Protein 2FB6 (pdb70)

InterPro domains:
  IPR027396 DsrEFH-like [G3DSA:3.40.1260.10] (1-114)
  IPR027396 DsrEFH-like [SSF75169] (5-100)

Secondary structure (DSSP, 8-state):
---TTSEEEEEE----HHHHH----HHHHHHHTS-SEEEEEE-SHHHHHHHH-HHHHHHHH--TTS-EEEEEHHHHHHHT-HHHHHHTT-EEE--HHHHHHHHTT-EEEE-

Nearest PDB structures (foldseek):
  2fb6-assembly1_A  TM=1.005E+00  e=4.058E-20  Bacteroides thetaiotaomicron VPI-5482
  2hy5-assembly1_C  TM=7.084E-01  e=9.229E-03  Allochromatium vinosum
  5ume-assembly3_C  TM=3.919E-01  e=1.787E+00  Haemophilus influenzae Rd KW20
  1zp3-assembly2_A  TM=3.614E-01  e=2.504E+00  Escherichia coli
  3fs2-assembly1_A  TM=3.932E-01  e=3.755E+00  Brucella melitensis

CATH classification: 3.40.1260.10

Foldseek 3Di:
DDCVVQEEEEEDADLPVCVVVCVLVVLCCLQVRVHVAYEYEYEHPSVVNCQPPPVSLVSLLNVVSVHAYEYAQVVCVVVVRPVSCVVSVHHYDHPVVVVVCVVVVHHYHYD

Organism: Bacteroides thetaiotaomicron (strain ATCC 29148 / DSM 2079 / JCM 5827 / CCUG 10774 / NCTC 10582 / VPI-5482 / E50) (NCBI:txid226186)

Radius of gyration: 13.47 Å; Cα contacts (8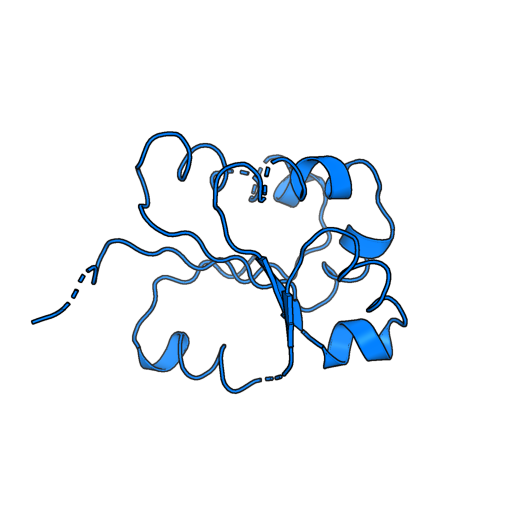 Å, |Δi|>4): 186; chains: 1; bounding box: 25×30×43 Å

Structure (mmCIF, N/CA/C/O backbone):
data_2FB6
#
_entry.id   2FB6
#
_cell.length_a   64.880
_cell.length_b   64.880
_cell.length_c   70.457
_cell.angle_alpha   90.00
_cell.angle_beta   90.00
_cell.angle_gamma   120.00
#
_symmetry.space_group_name_H-M   'H 3'
#
loop_
_entity.id
_entity.type
_entity.pdbx_description
1 polymer 'conserved hypothetical protein'
2 water water
#
loop_
_atom_site.group_PDB
_atom_site.id
_atom_site.type_symbol
_atom_site.label_atom_id
_atom_site.label_alt_id
_atom_site.label_comp_id
_atom_site.label_asym_id
_atom_site.label_entity_id
_atom_site.label_seq_id
_atom_site.pdbx_PDB_ins_code
_atom_site.Cartn_x
_atom_site.Cartn_y
_atom_site.Cartn_z
_atom_site.occupancy
_atom_site.B_iso_or_equiv
_atom_site.auth_seq_id
_atom_site.auth_comp_id
_atom_site.auth_asym_id
_atom_site.auth_atom_id
_atom_site.pdbx_PDB_model_num
ATOM 1 N N A ASN A 1 2 ? 10.775 6.526 29.168 0.50 27.50 -1 ASN A N 1
ATOM 2 N N B ASN A 1 2 ? 10.560 4.752 28.238 0.50 26.17 -1 ASN A N 1
ATOM 3 C CA A ASN A 1 2 ? 11.531 5.630 28.242 0.50 26.98 -1 ASN A CA 1
ATOM 4 C CA B ASN A 1 2 ? 11.270 6.066 28.242 0.50 25.84 -1 ASN A CA 1
ATOM 5 C C A ASN A 1 2 ? 11.961 6.300 26.929 0.50 25.80 -1 ASN A C 1
ATOM 6 C C B ASN A 1 2 ? 11.877 6.452 26.893 0.50 25.14 -1 ASN A C 1
ATOM 7 O O A ASN A 1 2 ? 12.760 7.239 26.943 0.50 25.42 -1 ASN A O 1
ATOM 8 O O B ASN A 1 2 ? 12.754 7.320 26.840 0.50 24.83 -1 ASN A O 1
ATOM 17 N N . ALA A 1 3 ? 11.424 5.818 25.809 1.00 24.30 0 ALA A N 1
ATOM 18 C CA . ALA A 1 3 ? 11.873 6.232 24.470 1.00 21.99 0 ALA A CA 1
ATOM 19 C C . ALA A 1 3 ? 11.676 7.723 24.310 1.00 20.59 0 ALA A C 1
ATOM 20 O O . ALA A 1 3 ? 10.653 8.274 24.717 1.00 20.63 0 ALA A O 1
ATOM 30 N N . SER A 1 5 ? 11.869 9.383 21.309 1.00 18.07 2 SER A N 1
ATOM 31 C CA . SER A 1 5 ? 11.384 9.798 19.994 1.00 19.05 2 SER A CA 1
ATOM 32 C C . SER A 1 5 ? 10.290 8.894 19.453 1.00 19.68 2 SER A C 1
ATOM 33 O O . SER A 1 5 ? 10.147 8.740 18.233 1.00 19.28 2 SER A O 1
ATOM 36 N N A ALA A 1 6 ? 9.521 8.263 20.336 0.50 20.17 3 ALA A N 1
ATOM 37 N N B ALA A 1 6 ? 9.513 8.345 20.382 0.50 20.16 3 ALA A N 1
ATOM 38 C CA A ALA A 1 6 ? 8.640 7.153 19.924 0.50 20.56 3 ALA A CA 1
ATOM 39 C CA B ALA A 1 6 ? 8.268 7.680 20.056 0.50 20.69 3 ALA A CA 1
ATOM 40 C C A ALA A 1 6 ? 7.523 7.517 18.932 0.50 20.41 3 ALA A C 1
ATOM 41 C C B ALA A 1 6 ? 7.363 8.692 19.377 0.50 20.77 3 ALA A C 1
ATOM 42 O O A ALA A 1 6 ? 7.013 6.649 18.213 0.50 20.54 3 ALA A O 1
ATOM 43 O O B ALA A 1 6 ? 7.204 9.823 19.839 0.50 21.02 3 ALA A O 1
ATOM 46 N N A ASN A 1 7 ? 7.146 8.791 18.880 0.50 20.01 4 ASN A N 1
ATOM 47 N N B ASN A 1 7 ? 6.794 8.293 18.254 0.50 20.70 4 ASN A N 1
ATOM 48 C CA A ASN A 1 7 ? 6.101 9.205 17.947 0.50 19.64 4 ASN A CA 1
ATOM 49 C CA B ASN A 1 7 ? 5.864 9.154 17.567 0.50 20.27 4 ASN A CA 1
ATOM 50 C C A ASN A 1 7 ? 6.594 10.223 16.926 0.50 18.58 4 ASN A C 1
ATOM 51 C C B ASN A 1 7 ? 6.565 10.223 16.737 0.50 18.99 4 ASN A C 1
ATOM 52 O O A ASN A 1 7 ? 5.809 10.971 16.358 0.50 18.56 4 ASN A O 1
ATOM 53 O O B ASN A 1 7 ? 5.894 11.058 16.140 0.50 19.09 4 ASN A O 1
ATOM 62 N N . ASP A 1 8 ? 7.903 10.207 16.680 1.00 17.31 5 ASP A N 1
ATOM 63 C CA . ASP A 1 8 ? 8.602 11.199 15.856 1.00 15.91 5 ASP A CA 1
ATOM 64 C C . ASP A 1 8 ? 9.178 10.719 14.522 1.00 14.23 5 ASP A C 1
ATOM 65 O O . ASP A 1 8 ? 9.806 11.501 13.817 1.00 14.07 5 ASP A O 1
ATOM 70 N N . LYS A 1 9 ? 8.970 9.444 14.198 1.00 12.95 6 LYS A N 1
ATOM 71 C CA . LYS A 1 9 ? 9.493 8.856 12.954 1.00 12.07 6 LYS A CA 1
ATOM 72 C C . LYS A 1 9 ? 8.398 8.304 12.066 1.00 11.57 6 LYS A C 1
ATOM 73 O O . LYS A 1 9 ? 7.510 7.569 12.524 1.00 12.47 6 LYS A O 1
ATOM 79 N N . LEU A 1 10 ? 8.495 8.630 10.782 1.00 11.30 7 LEU A N 1
ATOM 80 C CA . LEU A 1 10 ? 7.651 7.987 9.768 1.00 12.24 7 LEU A CA 1
ATOM 81 C C . LEU A 1 10 ? 8.520 7.187 8.815 1.00 11.41 7 LEU A C 1
ATOM 82 O O . LEU A 1 10 ? 9.549 7.675 8.364 1.00 11.19 7 LEU A O 1
ATOM 87 N N . THR A 1 11 ? 8.088 5.970 8.493 1.00 11.58 8 THR A N 1
ATOM 88 C CA . THR A 1 11 ? 8.735 5.153 7.470 1.00 11.59 8 THR A CA 1
ATOM 89 C C . THR A 1 11 ? 7.784 4.984 6.294 1.00 11.23 8 THR A C 1
ATOM 90 O O . THR A 1 11 ? 6.580 4.759 6.470 1.00 12.79 8 THR A O 1
ATOM 94 N N . ILE A 1 12 ? 8.321 5.140 5.087 1.00 11.10 9 ILE A N 1
ATOM 95 C CA . ILE A 1 12 ? 7.533 4.863 3.907 1.00 11.71 9 ILE A CA 1
ATOM 96 C C . ILE A 1 12 ? 8.195 3.705 3.183 1.00 11.25 9 ILE A C 1
ATOM 97 O O . ILE A 1 12 ? 9.368 3.800 2.832 1.00 11.93 9 ILE A O 1
ATOM 102 N N . LEU A 1 13 ? 7.448 2.618 2.982 1.00 10.32 10 LEU A N 1
ATOM 103 C CA . LEU A 1 13 ? 7.904 1.542 2.115 1.00 11.00 10 LEU A CA 1
ATOM 104 C C . LEU A 1 13 ? 7.428 1.870 0.701 1.00 11.19 10 LEU A C 1
ATOM 105 O O . LEU A 1 13 ? 6.237 1.775 0.388 1.00 11.99 10 LEU A O 1
ATOM 110 N N . TRP A 1 14 ? 8.360 2.304 -0.137 1.00 11.34 11 TRP A N 1
ATOM 111 C CA . TRP A 1 14 ? 8.040 2.769 -1.474 1.00 11.54 11 TRP A CA 1
ATOM 112 C C . TRP A 1 14 ? 8.277 1.623 -2.460 1.00 11.64 11 TRP A C 1
ATOM 113 O O . TRP A 1 14 ? 9.420 1.290 -2.783 1.00 11.23 11 TRP A O 1
ATOM 124 N N . THR A 1 15 ? 7.184 1.017 -2.922 1.00 12.44 12 THR A N 1
ATOM 125 C CA . THR A 1 15 ? 7.263 -0.066 -3.910 1.00 12.94 12 THR A CA 1
ATOM 126 C C . THR A 1 15 ? 6.766 0.373 -5.276 1.00 13.00 12 THR A C 1
ATOM 127 O O . THR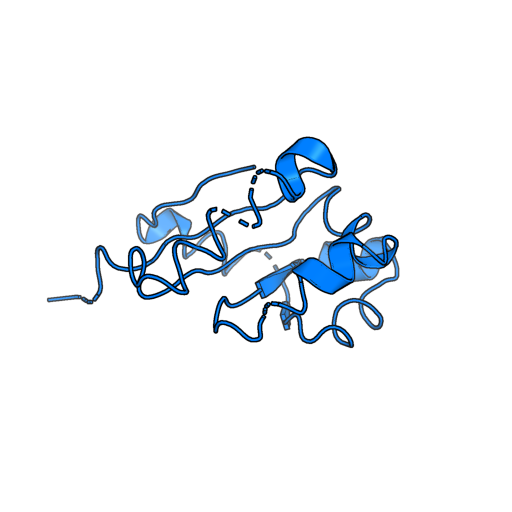 A 1 15 ? 7.154 -0.206 -6.289 1.00 13.51 12 THR A O 1
ATOM 131 N N . THR A 1 16 ? 5.892 1.373 -5.308 1.00 12.80 13 THR A N 1
ATOM 132 C CA . THR A 1 16 ? 5.189 1.709 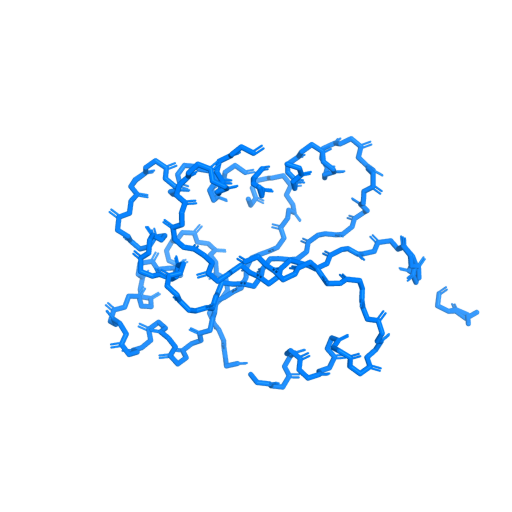-6.556 1.00 14.05 13 THR A CA 1
ATOM 133 C C . THR A 1 16 ? 6.084 2.375 -7.596 1.00 13.46 13 THR A C 1
ATOM 134 O O . THR A 1 16 ? 7.019 3.114 -7.251 1.00 13.14 13 THR A O 1
ATOM 138 N N . ASP A 1 17 ? 5.784 2.123 -8.870 1.00 13.70 14 ASP A N 1
ATOM 139 C CA . ASP A 1 17 ? 6.399 2.903 -9.933 1.00 14.09 14 ASP A CA 1
ATOM 140 C C . ASP A 1 17 ? 5.384 3.817 -10.621 1.00 14.16 14 ASP A C 1
ATOM 141 O O . ASP A 1 17 ? 5.652 4.319 -11.709 1.00 14.55 14 ASP A O 1
ATOM 146 N N . ASN A 1 18 ? 4.253 4.064 -9.956 1.00 14.26 15 ASN A N 1
ATOM 147 C CA . ASN A 1 18 ? 3.268 5.005 -10.479 1.00 15.17 15 ASN A CA 1
ATOM 148 C C . ASN A 1 18 ? 3.770 6.426 -10.258 1.00 15.32 15 ASN A C 1
ATOM 149 O O . ASN A 1 18 ? 3.833 6.897 -9.119 1.00 14.47 15 ASN A O 1
ATOM 154 N N . LYS A 1 19 ? 4.147 7.112 -11.332 1.00 15.83 16 LYS A N 1
ATOM 155 C CA . LYS A 1 19 ? 4.717 8.459 -11.203 1.00 16.54 16 LYS A CA 1
ATOM 156 C C . LYS A 1 19 ? 3.749 9.465 -10.581 1.00 15.57 16 LYS A C 1
ATOM 157 O O . LYS A 1 19 ? 4.165 10.302 -9.786 1.00 15.52 16 LYS A O 1
ATOM 163 N N . ASP A 1 20 ? 2.456 9.370 -10.904 1.00 15.36 17 ASP A N 1
ATOM 164 C CA . ASP A 1 20 ? 1.484 10.301 -10.317 1.00 16.17 17 ASP A CA 1
ATOM 165 C C . ASP A 1 20 ? 1.495 10.201 -8.804 1.00 15.19 17 ASP A C 1
ATOM 166 O O . ASP A 1 20 ? 1.491 11.217 -8.103 1.00 16.24 17 ASP A O 1
ATOM 171 N N . THR A 1 21 ? 1.537 8.974 -8.292 1.00 14.67 18 THR A N 1
ATOM 172 C CA . THR A 1 21 ? 1.572 8.784 -6.846 1.00 13.84 18 THR A CA 1
ATOM 173 C C . THR A 1 21 ? 2.930 9.173 -6.241 1.00 13.41 18 THR A C 1
ATOM 174 O O . THR A 1 21 ? 2.982 9.783 -5.171 1.00 13.65 18 THR A O 1
ATOM 178 N N . VAL A 1 22 ? 4.016 8.852 -6.940 1.00 13.19 19 VAL A N 1
ATOM 179 C CA . 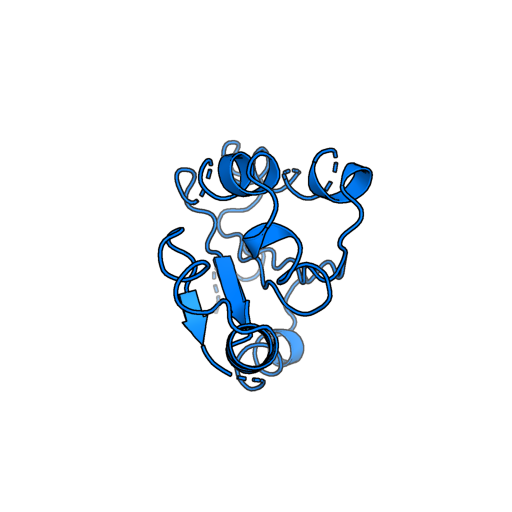VAL A 1 22 ? 5.346 9.237 -6.451 1.00 13.65 19 VAL A CA 1
ATOM 180 C C . VAL A 1 22 ? 5.467 10.742 -6.283 1.00 14.62 19 VAL A C 1
ATOM 181 O O . VAL A 1 22 ? 5.906 11.203 -5.237 1.00 15.55 19 VAL A O 1
ATOM 185 N N . PHE A 1 23 ? 5.085 11.512 -7.296 1.00 15.49 20 PHE A N 1
ATOM 186 C CA . PHE A 1 23 ? 5.322 12.934 -7.222 1.00 16.44 20 PHE A CA 1
ATOM 187 C C . PHE A 1 23 ? 4.301 13.587 -6.293 1.00 17.17 20 PHE A C 1
ATOM 188 O O . PHE A 1 23 ? 4.666 14.342 -5.371 1.00 18.68 20 PHE A O 1
ATOM 196 N N . ASN A 1 24 ? 3.032 13.247 -6.504 1.00 16.99 21 ASN A N 1
ATOM 197 C CA . ASN A 1 24 ? 1.940 14.005 -5.884 1.00 17.45 21 ASN A CA 1
ATOM 198 C C . ASN A 1 24 ? 1.518 13.566 -4.495 1.00 17.26 21 ASN A C 1
ATOM 199 O O . ASN A 1 24 ? 0.802 14.298 -3.795 1.00 17.92 21 ASN A O 1
ATOM 212 N N . LEU A 1 26 ? 3.733 10.779 -2.455 1.00 14.40 23 LEU A N 1
ATOM 213 C CA . LEU A 1 26 ? 4.858 10.332 -1.672 1.00 14.08 23 LEU A CA 1
ATOM 214 C C . LEU A 1 26 ? 5.886 11.443 -1.444 1.00 13.79 23 LEU A C 1
ATOM 215 O O . LEU A 1 26 ? 6.170 11.790 -0.292 1.00 14.13 23 LEU A O 1
ATOM 220 N N . ALA A 1 27 ? 6.429 12.008 -2.523 1.00 13.49 24 ALA A N 1
ATOM 221 C CA . ALA A 1 27 ? 7.480 13.018 -2.381 1.00 13.29 24 ALA A CA 1
ATOM 222 C C . ALA A 1 27 ? 6.950 14.301 -1.757 1.00 13.77 24 ALA A C 1
ATOM 223 O O . ALA A 1 27 ? 7.606 14.902 -0.897 1.00 13.62 24 ALA A O 1
ATOM 238 N N . TYR A 1 29 ? 4.404 14.734 0.344 1.00 12.29 26 TYR A N 1
ATOM 239 C CA . TYR A 1 29 ? 4.156 14.618 1.778 1.00 12.02 26 TYR A CA 1
ATOM 240 C C . TYR A 1 29 ? 5.472 14.477 2.551 1.00 11.65 26 TYR A C 1
ATOM 241 O O . TYR A 1 29 ? 5.643 15.093 3.605 1.00 11.62 26 TYR A O 1
ATOM 250 N N . ALA A 1 30 ? 6.407 13.699 2.020 1.00 12.01 27 ALA A N 1
ATOM 251 C CA . ALA A 1 30 ? 7.656 13.478 2.733 1.00 11.41 27 ALA A CA 1
ATOM 252 C C . ALA A 1 30 ? 8.450 14.786 2.851 1.00 11.61 27 ALA A C 1
ATOM 253 O O . ALA A 1 30 ? 8.932 15.161 3.951 1.00 12.38 27 ALA A O 1
ATOM 255 N N . LEU A 1 31 ? 8.553 15.510 1.738 1.00 11.98 28 LEU A N 1
ATOM 256 C CA . LEU A 1 31 ? 9.320 16.766 1.734 1.00 12.60 28 LEU A CA 1
ATOM 257 C C . LEU A 1 31 ? 8.714 17.809 2.654 1.00 12.41 28 LEU A C 1
ATOM 258 O O . LEU A 1 31 ? 9.424 18.456 3.447 1.00 13.08 28 LEU A O 1
ATOM 263 N N . ASN A 1 32 ? 7.399 17.988 2.556 1.00 12.19 29 ASN A N 1
ATOM 264 C CA . ASN A 1 32 ? 6.742 18.990 3.392 1.00 12.26 29 ASN A CA 1
ATOM 265 C C . ASN A 1 32 ? 6.802 18.601 4.859 1.00 12.74 29 ASN A C 1
ATOM 266 O O . ASN A 1 32 ? 7.044 19.452 5.728 1.00 13.18 29 ASN A O 1
ATOM 271 N N . SER A 1 33 ? 6.593 17.314 5.138 1.00 12.27 30 SER A N 1
ATOM 272 C CA . SER A 1 33 ? 6.684 16.818 6.511 1.00 12.73 30 SER A CA 1
ATOM 273 C C . SER A 1 33 ? 8.036 17.120 7.126 1.00 13.04 30 SER A C 1
ATOM 274 O O . SER A 1 33 ? 8.107 17.553 8.293 1.00 12.87 30 SER A O 1
ATOM 277 N N . LYS A 1 34 ? 9.101 16.844 6.368 1.00 12.82 31 LYS A N 1
ATOM 278 C CA A LYS A 1 34 ? 10.461 17.042 6.870 0.50 13.29 31 LYS A CA 1
ATOM 279 C CA B LYS A 1 34 ? 10.458 17.043 6.876 0.50 13.35 31 LYS A CA 1
ATOM 280 C C . LYS A 1 34 ? 10.761 18.527 7.036 1.00 13.57 31 LYS A C 1
ATOM 281 O O . LYS A 1 34 ? 11.254 18.962 8.079 1.00 13.73 31 LYS A O 1
ATOM 292 N N . ASN A 1 35 ? 10.453 19.304 6.008 1.00 13.79 32 ASN A N 1
ATOM 293 C CA . ASN A 1 35 ? 10.778 20.721 6.044 1.00 14.15 32 ASN A CA 1
ATOM 294 C C . ASN A 1 35 ? 9.993 21.510 7.104 1.00 14.57 32 ASN A C 1
ATOM 295 O O . ASN A 1 35 ? 10.524 22.465 7.677 1.00 15.42 32 ASN A O 1
ATOM 300 N N . ARG A 1 36 ? 8.764 21.083 7.391 1.00 14.18 33 ARG A N 1
ATOM 301 C CA A ARG A 1 36 ? 7.900 21.795 8.337 0.50 14.88 33 ARG A CA 1
ATOM 302 C CA B ARG A 1 36 ? 7.905 21.798 8.339 0.50 14.93 33 ARG A CA 1
ATOM 303 C C . ARG A 1 36 ? 7.941 21.216 9.747 1.00 14.97 33 ARG A C 1
ATOM 304 O O . ARG A 1 36 ? 7.367 21.799 10.678 1.00 15.98 33 ARG A O 1
ATOM 319 N N . GLY A 1 37 ? 8.601 20.075 9.901 1.00 14.40 34 GLY A N 1
ATOM 320 C CA . GLY A 1 37 ? 8.782 19.488 11.224 1.00 13.97 34 GLY A CA 1
ATOM 321 C C . GLY A 1 37 ? 7.593 18.669 11.686 1.00 13.97 34 GLY A C 1
ATOM 322 O O . GLY A 1 37 ? 7.467 18.368 12.875 1.00 15.24 34 GLY A O 1
ATOM 323 N N . TRP A 1 38 ? 6.729 18.276 10.745 1.00 13.68 35 TRP A N 1
ATOM 324 C CA . TRP A 1 38 ? 5.608 17.400 11.088 1.00 12.91 35 TRP A CA 1
ATOM 325 C C . TRP A 1 38 ? 6.097 16.032 11.555 1.00 12.62 35 TRP A C 1
ATOM 326 O O . TRP A 1 38 ? 5.488 15.409 12.430 1.00 13.23 35 TRP A O 1
ATOM 337 N N . TRP A 1 39 ? 7.186 15.575 10.930 1.00 12.39 36 TRP A N 1
ATOM 338 C CA . TRP A 1 39 ? 7.898 14.389 11.364 1.00 12.30 36 TRP A CA 1
ATOM 339 C C . TRP A 1 39 ? 9.352 14.766 11.548 1.00 12.41 36 TRP A C 1
ATOM 340 O O . TRP A 1 39 ? 9.952 15.328 10.632 1.00 13.85 36 TRP A O 1
ATOM 351 N N . LYS A 1 40 ? 9.931 14.466 12.713 1.00 12.44 37 LYS A N 1
ATOM 352 C CA . LYS A 1 40 ? 11.341 14.790 12.930 1.00 12.81 37 LYS A CA 1
ATOM 353 C C . LYS A 1 40 ? 12.255 13.884 12.106 1.00 13.11 37 LYS A C 1
ATOM 354 O O . LYS A 1 40 ? 13.330 14.302 11.679 1.00 13.90 37 LYS A O 1
ATOM 360 N N . HIS A 1 41 ? 11.806 12.652 11.875 1.00 13.24 38 HIS A N 1
ATOM 361 C CA . HIS A 1 41 ? 12.602 11.655 11.138 1.00 12.69 38 HIS A CA 1
ATOM 362 C C . HIS A 1 41 ? 11.724 11.025 10.095 1.00 12.45 38 HIS A C 1
ATOM 363 O O . HIS A 1 41 ? 10.617 10.629 10.410 1.00 12.49 38 HIS A O 1
ATOM 370 N N . ILE A 1 42 ? 12.236 10.923 8.866 1.00 11.33 39 ILE A N 1
ATOM 371 C CA . ILE A 1 42 ? 11.514 10.221 7.806 1.00 12.21 39 ILE A CA 1
ATOM 372 C C . ILE A 1 42 ? 12.503 9.335 7.077 1.00 11.57 39 ILE A C 1
ATOM 373 O O . ILE A 1 42 ? 13.556 9.799 6.618 1.00 12.07 39 ILE A O 1
ATOM 378 N N . ASN A 1 43 ? 12.181 8.049 7.037 1.00 10.91 40 ASN A N 1
ATOM 379 C CA A ASN A 1 43 ? 12.978 7.064 6.322 0.50 11.07 40 ASN A CA 1
ATOM 380 C CA B ASN A 1 43 ? 12.986 7.094 6.290 0.50 10.92 40 ASN A CA 1
ATOM 381 C C . ASN A 1 43 ? 12.164 6.474 5.176 1.00 11.24 40 ASN A C 1
ATOM 382 O O . ASN A 1 43 ? 11.017 6.070 5.382 1.00 11.97 40 ASN A O 1
ATOM 391 N N . ILE A 1 44 ? 12.765 6.408 3.991 1.00 10.78 41 ILE A N 1
ATOM 392 C CA . ILE A 1 44 ? 12.084 5.847 2.829 1.00 11.54 41 ILE A CA 1
ATOM 393 C C . ILE A 1 44 ? 12.845 4.614 2.381 1.00 10.48 41 ILE A C 1
ATOM 394 O O . ILE A 1 44 ? 14.060 4.665 2.231 1.00 10.47 41 ILE A O 1
ATOM 399 N N . ILE A 1 45 ? 12.118 3.515 2.201 1.00 10.20 42 ILE A N 1
ATOM 400 C CA . ILE A 1 45 ? 12.700 2.247 1.752 1.00 10.26 42 ILE A CA 1
ATOM 401 C C . ILE A 1 45 ? 12.291 2.028 0.294 1.00 11.00 42 ILE A C 1
ATOM 402 O O . ILE A 1 45 ? 11.109 1.936 -0.011 1.00 11.61 42 ILE A O 1
ATOM 407 N N . LEU A 1 46 ? 13.282 1.959 -0.587 1.00 10.85 43 LEU A N 1
ATOM 408 C CA A LEU A 1 46 ? 13.049 1.660 -1.998 0.50 11.54 43 LEU A CA 1
ATOM 409 C CA B LEU A 1 46 ? 13.047 1.680 -1.993 0.50 11.91 43 LEU A CA 1
ATOM 410 C C . LEU A 1 46 ? 13.146 0.162 -2.219 1.00 11.54 43 LEU A C 1
ATOM 411 O O . LEU A 1 46 ? 14.215 -0.423 -2.071 1.00 12.00 43 LEU A O 1
ATOM 420 N N . TRP A 1 47 ? 12.036 -0.476 -2.585 1.00 12.21 44 TRP A N 1
ATOM 421 C CA . TRP A 1 47 ? 12.042 -1.931 -2.690 1.00 12.73 44 TRP A CA 1
ATOM 422 C C . TRP A 1 47 ? 10.905 -2.339 -3.606 1.00 13.58 44 TRP A C 1
ATOM 423 O O . TRP A 1 47 ? 9.747 -2.095 -3.284 1.00 14.55 44 TRP A O 1
ATOM 434 N N . GLY A 1 48 ? 11.236 -2.986 -4.725 1.00 13.33 45 GLY A N 1
ATOM 435 C CA . GLY A 1 48 ? 10.218 -3.389 -5.712 1.00 13.92 45 GLY A CA 1
ATOM 436 C C . GLY A 1 48 ? 10.337 -2.601 -6.999 1.00 13.48 45 GLY A C 1
ATOM 437 O O . GLY A 1 48 ? 11.432 -2.198 -7.371 1.00 13.72 45 GLY A O 1
ATOM 438 N N . ALA A 1 49 ? 9.205 -2.372 -7.672 1.00 13.06 46 ALA A N 1
ATOM 439 C CA . ALA A 1 49 ? 9.186 -1.703 -8.985 1.00 12.79 46 ALA A CA 1
ATOM 440 C C . ALA A 1 49 ? 9.828 -0.305 -8.919 1.00 12.40 46 ALA A C 1
ATOM 441 O O . ALA A 1 49 ? 10.464 0.160 -9.868 1.00 13.68 46 ALA A O 1
ATOM 443 N N . SER A 1 50 ? 9.693 0.331 -7.765 1.00 12.59 47 SER A N 1
ATOM 444 C CA . SER A 1 50 ? 10.291 1.642 -7.531 1.00 11.88 47 SER A CA 1
ATOM 445 C C . SER A 1 50 ? 11.798 1.733 -7.764 1.00 12.67 47 SER A C 1
ATOM 446 O O . SER A 1 50 ? 12.302 2.790 -8.142 1.00 12.93 47 SER A O 1
ATOM 449 N N . VAL A 1 51 ? 12.516 0.638 -7.519 1.00 13.07 48 VAL A N 1
ATOM 450 C CA . VAL A 1 51 ? 13.963 0.656 -7.662 1.00 13.21 48 VAL A CA 1
ATOM 451 C C . VAL A 1 51 ? 14.350 0.892 -9.126 1.00 13.87 48 VAL A C 1
ATOM 452 O O . VAL A 1 51 ? 15.243 1.693 -9.419 1.00 14.43 48 VAL A O 1
ATOM 456 N N . LYS A 1 52 ? 13.628 0.234 -10.029 1.00 14.36 49 LYS A N 1
ATOM 457 C CA A LYS A 1 52 ? 13.829 0.431 -11.471 0.60 14.97 49 LYS A CA 1
ATOM 458 C CA B LYS A 1 52 ? 13.827 0.422 -11.466 0.40 15.03 49 LYS A CA 1
ATOM 459 C C . LYS A 1 52 ? 13.449 1.851 -11.874 1.00 14.96 49 LYS A C 1
ATOM 460 O O . LYS A 1 52 ? 14.146 2.479 -12.671 1.00 15.72 49 LYS A O 1
ATOM 471 N N . LEU A 1 53 ? 12.354 2.370 -11.316 1.00 14.31 50 LEU A N 1
ATOM 472 C CA . LEU A 1 53 ? 11.935 3.733 -11.629 1.00 13.78 50 LEU A CA 1
ATOM 473 C C . LEU A 1 53 ? 13.007 4.763 -11.250 1.00 13.68 50 LEU A C 1
ATOM 474 O O . LEU A 1 53 ? 13.367 5.637 -12.041 1.00 13.90 50 LEU A O 1
ATOM 479 N N . VAL A 1 54 ? 13.496 4.682 -10.020 1.00 13.57 51 VAL A N 1
ATOM 480 C CA . VAL A 1 54 ? 14.500 5.632 -9.551 1.00 13.53 51 VAL A CA 1
ATOM 481 C C . VAL A 1 54 ? 15.767 5.532 -10.392 1.00 13.78 51 VAL A C 1
ATOM 482 O O . VAL A 1 54 ? 16.376 6.556 -10.723 1.00 14.95 51 VAL A O 1
ATOM 486 N N . ALA A 1 55 ? 16.159 4.307 -10.755 1.00 13.96 52 ALA A N 1
ATOM 487 C CA . ALA A 1 55 ? 17.393 4.115 -11.505 1.00 14.69 52 ALA A CA 1
ATOM 488 C C . ALA A 1 55 ? 17.338 4.739 -12.886 1.00 15.76 52 ALA A C 1
ATOM 489 O O . ALA A 1 55 ? 18.363 5.164 -13.411 1.00 16.54 52 ALA A O 1
ATOM 491 N N . ASN A 1 56 ? 16.137 4.767 -13.461 1.00 16.17 53 ASN A N 1
ATOM 492 C CA . ASN A 1 56 ? 15.970 5.096 -14.865 1.00 17.97 53 ASN A CA 1
ATOM 493 C C . ASN A 1 56 ? 15.351 6.461 -15.167 1.00 18.22 53 ASN A C 1
ATOM 494 O O . ASN A 1 56 ? 15.460 6.939 -16.297 1.00 20.27 53 ASN A O 1
ATOM 499 N N . ASP A 1 57 ? 14.704 7.083 -14.185 1.00 17.12 54 ASP A N 1
ATOM 500 C CA . ASP A 1 57 ? 13.914 8.280 -14.474 1.00 16.06 54 ASP A CA 1
ATOM 501 C C . ASP A 1 57 ? 14.540 9.519 -13.865 1.00 15.31 54 ASP A C 1
ATOM 502 O O . ASP A 1 57 ? 14.540 9.684 -12.641 1.00 14.69 54 ASP A O 1
ATOM 507 N N . THR A 1 58 ? 15.048 10.401 -14.729 1.00 14.37 55 THR A N 1
ATOM 508 C CA A THR A 1 58 ? 15.766 11.573 -14.243 0.50 14.43 55 THR A CA 1
ATOM 509 C CA B THR A 1 58 ? 15.746 11.615 -14.312 0.50 14.45 55 THR A CA 1
ATOM 510 C C . THR A 1 58 ? 14.886 12.532 -13.448 1.00 13.92 55 THR A C 1
ATOM 511 O O . THR A 1 58 ? 15.376 13.154 -12.509 1.00 13.65 55 THR A O 1
ATOM 518 N N . GLN A 1 59 ? 13.599 12.648 -13.804 1.00 13.26 56 GLN A N 1
ATOM 519 C CA . GLN A 1 59 ? 12.692 13.501 -13.025 1.00 13.63 56 GLN A CA 1
ATOM 520 C C . GLN A 1 59 ? 12.517 12.968 -11.600 1.00 12.96 56 GLN A C 1
ATOM 521 O O . GLN A 1 59 ? 12.510 13.742 -10.642 1.00 13.41 56 GLN A O 1
ATOM 527 N N . VAL A 1 60 ? 12.391 11.645 -11.463 1.00 12.89 57 VAL A N 1
ATOM 528 C CA . VAL A 1 60 ? 12.335 11.034 -10.126 1.00 12.48 57 VAL A CA 1
ATOM 529 C C . VAL A 1 60 ? 13.665 11.265 -9.372 1.00 12.49 57 VAL A C 1
ATOM 530 O O . VAL A 1 60 ?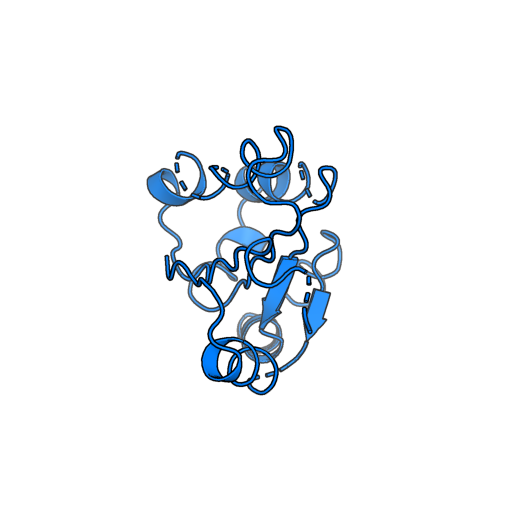 13.668 11.552 -8.178 1.00 12.48 57 VAL A O 1
ATOM 534 N N . GLN A 1 61 ? 14.798 11.143 -10.062 1.00 12.35 58 GLN A N 1
ATOM 535 C CA . GLN A 1 61 ? 16.096 11.406 -9.415 1.00 12.76 58 GLN A CA 1
ATOM 536 C C . GLN A 1 61 ? 16.190 12.813 -8.830 1.00 13.23 58 GLN A C 1
ATOM 537 O O . GLN A 1 61 ? 16.746 12.999 -7.756 1.00 13.27 58 GLN A O 1
ATOM 543 N N . THR A 1 62 ? 15.659 13.804 -9.539 1.00 13.71 59 THR A N 1
ATOM 544 C CA . THR A 1 62 ? 15.632 15.159 -9.003 1.00 14.41 59 THR A CA 1
ATOM 545 C C . THR A 1 62 ? 14.901 15.216 -7.668 1.00 14.49 59 THR A C 1
ATOM 546 O O . THR A 1 62 ? 15.384 15.870 -6.741 1.00 14.11 59 THR A O 1
ATOM 550 N N . GLU A 1 63 ? 13.760 14.528 -7.556 1.00 14.80 60 GLU A N 1
ATOM 551 C CA . GLU A 1 63 ? 13.041 14.469 -6.273 1.00 15.54 60 GLU A CA 1
ATOM 552 C C . GLU A 1 63 ? 13.866 13.776 -5.196 1.00 14.93 60 GLU A C 1
ATOM 553 O O . GLU A 1 63 ? 13.889 14.217 -4.053 1.00 15.67 60 GLU A O 1
ATOM 559 N N . ILE A 1 64 ? 14.533 12.682 -5.562 1.00 14.44 61 ILE A N 1
ATOM 560 C CA . ILE A 1 64 ? 15.384 11.943 -4.623 1.00 13.73 61 ILE A CA 1
ATOM 561 C C . ILE A 1 64 ? 16.424 12.880 -4.016 1.00 13.78 61 ILE A C 1
ATOM 562 O O . ILE A 1 64 ? 16.639 12.882 -2.802 1.00 13.68 61 ILE A O 1
ATOM 567 N N . LEU A 1 65 ? 17.069 13.672 -4.878 1.00 13.78 62 LEU A N 1
ATOM 568 C CA A LEU A 1 65 ? 18.109 14.586 -4.423 0.70 13.84 62 LEU A CA 1
ATOM 569 C CA B LEU A 1 65 ? 18.113 14.588 -4.430 0.30 13.97 62 LEU A CA 1
ATOM 570 C C . LEU A 1 65 ? 17.561 15.654 -3.477 1.00 14.00 62 LEU A C 1
ATOM 571 O O . LEU A 1 65 ? 18.192 15.966 -2.457 1.00 14.22 62 LEU A O 1
ATOM 580 N N . GLU A 1 66 ? 16.380 16.189 -3.789 1.00 13.99 63 GLU A N 1
ATOM 581 C CA A GLU A 1 66 ? 15.757 17.182 -2.909 0.60 14.55 63 GLU A CA 1
ATOM 582 C CA B GLU A 1 66 ? 15.736 17.172 -2.924 0.40 14.22 63 GLU A CA 1
ATOM 583 C C . GLU A 1 66 ? 15.404 16.552 -1.574 1.00 13.96 63 GLU A C 1
ATOM 584 O O . GLU A 1 66 ? 15.600 17.171 -0.520 1.00 13.95 63 GLU A O 1
ATOM 603 N N . LEU A 1 68 ? 16.855 13.954 -0.128 1.00 13.88 65 LEU A N 1
ATOM 604 C CA . LEU A 1 68 ? 18.092 13.742 0.634 1.00 13.91 65 LEU A CA 1
ATOM 605 C C . LEU A 1 68 ? 18.637 15.039 1.226 1.00 14.29 65 LEU A C 1
ATOM 606 O O . LEU A 1 68 ? 19.109 15.042 2.365 1.00 14.45 65 LEU A O 1
ATOM 611 N N . GLN A 1 69 ? 18.541 16.131 0.472 1.00 15.09 66 GLN A N 1
ATOM 612 C CA A GLN A 1 69 ? 19.032 17.435 0.944 0.60 16.64 66 GLN A CA 1
ATOM 613 C CA B GLN A 1 69 ? 19.040 17.425 0.950 0.40 15.74 66 GLN A CA 1
ATOM 614 C C . GLN A 1 69 ? 18.241 17.905 2.160 1.00 15.76 66 GLN A C 1
ATOM 615 O O . GLN A 1 69 ? 18.776 18.601 3.024 1.00 16.01 66 GLN A O 1
ATOM 626 N N . SER A 1 70 ? 16.961 17.536 2.229 1.00 14.92 67 SER A N 1
ATOM 627 C CA . SER A 1 70 ? 16.126 17.964 3.360 1.00 14.33 67 SER A CA 1
ATOM 628 C C . SER A 1 70 ? 16.386 17.146 4.632 1.00 13.79 67 SER A C 1
ATOM 629 O O . SER A 1 70 ? 15.874 17.486 5.691 1.00 14.32 67 SER A O 1
ATOM 632 N N . GLY A 1 71 ? 17.143 16.057 4.523 1.00 13.53 68 GLY A N 1
ATOM 633 C CA . GLY A 1 71 ? 17.424 15.211 5.677 1.00 13.16 68 GLY A CA 1
ATOM 634 C C . GLY A 1 71 ? 16.576 13.963 5.798 1.00 12.71 68 GLY A C 1
ATOM 635 O O . GLY A 1 71 ? 16.697 13.233 6.786 1.00 12.74 68 GLY A O 1
ATOM 636 N N . ILE A 1 72 ? 15.705 13.720 4.815 1.00 12.45 69 ILE A N 1
ATOM 637 C CA . ILE A 1 72 ? 15.027 12.425 4.709 1.00 11.75 69 ILE A CA 1
ATOM 638 C C . ILE A 1 72 ? 16.094 11.376 4.390 1.00 11.63 69 ILE A C 1
ATOM 639 O O . ILE A 1 72 ? 16.977 11.629 3.571 1.00 12.17 69 ILE A O 1
ATOM 644 N N . THR A 1 73 ? 16.049 10.228 5.064 1.00 11.27 70 THR A N 1
ATOM 645 C CA . THR A 1 73 ? 16.989 9.150 4.750 1.00 11.54 70 THR A CA 1
ATOM 646 C C . THR A 1 73 ? 16.328 8.228 3.726 1.00 11.58 70 THR A C 1
ATOM 647 O O . THR A 1 73 ? 15.119 8.023 3.762 1.00 11.01 70 THR A O 1
ATOM 651 N N . ILE A 1 74 ? 17.118 7.678 2.811 1.00 10.99 71 ILE A N 1
ATOM 652 C CA . ILE A 1 74 ? 16.595 6.777 1.773 1.00 10.84 71 ILE A CA 1
ATOM 653 C C . ILE A 1 74 ? 17.534 5.592 1.636 1.00 10.87 71 ILE A C 1
ATOM 654 O O . ILE A 1 74 ? 18.733 5.782 1.508 1.00 11.29 71 ILE A O 1
ATOM 659 N N . GLU A 1 75 ? 16.978 4.382 1.723 1.00 10.23 72 GLU A N 1
ATOM 660 C CA . GLU A 1 75 ? 17.755 3.154 1.611 1.00 10.96 72 GLU A CA 1
ATOM 661 C C . GLU A 1 75 ? 17.058 2.251 0.614 1.00 10.83 72 GLU A C 1
ATOM 662 O O . GLU A 1 75 ? 15.836 2.314 0.475 1.00 12.16 72 GLU A O 1
ATOM 668 N N . ALA A 1 76 ? 17.844 1.477 -0.127 1.00 11.19 73 ALA A N 1
ATOM 669 C CA . ALA A 1 76 ? 17.290 0.625 -1.170 1.00 11.73 73 ALA A CA 1
ATOM 670 C C . ALA A 1 76 ? 17.712 -0.806 -0.937 1.00 11.56 73 ALA A C 1
ATOM 671 O O . ALA A 1 76 ? 18.841 -1.068 -0.503 1.00 11.94 73 ALA A O 1
ATOM 673 N N . CYS A 1 77 ? 16.801 -1.719 -1.256 1.00 12.07 74 CYS A N 1
ATOM 674 C CA . CYS A 1 77 ? 17.046 -3.143 -1.171 1.00 11.06 74 CYS A CA 1
ATOM 675 C C . CYS A 1 77 ? 18.231 -3.528 -2.054 1.00 11.22 74 CYS A C 1
ATOM 676 O O . CYS A 1 77 ? 18.180 -3.356 -3.263 1.00 10.95 74 CYS A O 1
ATOM 679 N N . GLN A 1 78 ? 19.300 -4.041 -1.443 1.00 10.20 75 GLN A N 1
ATOM 680 C CA . GLN A 1 78 ? 20.488 -4.433 -2.192 1.00 10.74 75 GLN A CA 1
ATOM 681 C C . GLN A 1 78 ? 20.220 -5.604 -3.127 1.00 10.56 75 GLN A C 1
ATOM 682 O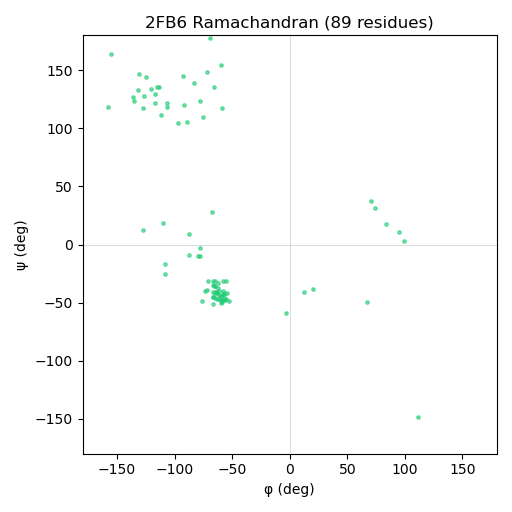 O . GLN A 1 78 ? 20.811 -5.662 -4.218 1.00 11.30 75 GLN A O 1
ATOM 688 N N . ASP A 1 79 ? 19.361 -6.542 -2.719 1.00 11.38 76 ASP A N 1
ATOM 689 C CA . ASP A 1 79 ? 18.984 -7.631 -3.631 1.00 12.18 76 ASP A CA 1
ATOM 690 C C . ASP A 1 79 ? 18.325 -7.066 -4.890 1.00 12.76 76 ASP A C 1
ATOM 691 O O . ASP A 1 79 ? 18.681 -7.454 -6.009 1.00 13.27 76 ASP A O 1
ATOM 696 N N . CYS A 1 80 ? 17.368 -6.151 -4.718 1.00 14.15 77 CYS A N 1
ATOM 697 C CA . CYS A 1 80 ? 16.754 -5.505 -5.888 1.00 14.81 77 CYS A CA 1
ATOM 698 C C . CYS A 1 80 ? 17.755 -4.777 -6.755 1.00 14.64 77 CYS A C 1
ATOM 699 O O . CYS A 1 80 ? 17.736 -4.916 -7.982 1.00 15.26 77 CYS A O 1
ATOM 702 N N . CYS A 1 81 ? 18.612 -3.966 -6.131 1.00 13.85 78 CYS A N 1
ATOM 703 C CA . CYS A 1 81 ? 19.628 -3.234 -6.880 1.00 14.17 78 CYS A CA 1
ATOM 704 C C . CYS A 1 81 ? 20.521 -4.177 -7.671 1.00 14.60 78 CYS A C 1
ATOM 705 O O . CYS A 1 81 ? 20.853 -3.905 -8.841 1.00 15.90 78 CYS A O 1
ATOM 708 N N . GLU A 1 82 ? 20.895 -5.294 -7.050 1.00 13.58 79 GLU A N 1
ATOM 709 C CA . GLU A 1 82 ? 21.771 -6.249 -7.732 1.00 13.46 79 GLU A CA 1
ATOM 710 C C . GLU A 1 82 ? 21.014 -7.010 -8.810 1.00 13.89 79 GLU A C 1
ATOM 711 O O . GLU A 1 82 ? 21.549 -7.238 -9.897 1.00 14.09 79 GLU A O 1
ATOM 717 N N . ASN A 1 83 ? 19.770 -7.391 -8.532 1.00 14.15 80 ASN A N 1
ATOM 718 C CA . ASN A 1 83 ? 18.984 -8.112 -9.539 1.00 14.91 80 ASN A CA 1
ATOM 719 C C . ASN A 1 83 ? 18.626 -7.283 -10.765 1.00 16.00 80 ASN A C 1
ATOM 720 O O . ASN A 1 83 ? 18.571 -7.800 -11.894 1.00 16.72 80 ASN A O 1
ATOM 725 N N . PHE A 1 84 ? 18.386 -5.997 -10.535 1.00 16.39 81 PHE A N 1
ATOM 726 C CA . PHE A 1 84 ? 18.076 -5.070 -11.618 1.00 16.42 81 PHE A CA 1
ATOM 727 C C . PHE A 1 84 ? 19.341 -4.463 -12.243 1.00 15.75 81 PHE A C 1
ATOM 728 O O . PHE A 1 84 ? 19.248 -3.752 -13.254 1.00 16.74 81 PHE A O 1
ATOM 736 N N . GLY A 1 85 ? 20.503 -4.691 -11.631 1.00 15.85 82 GLY A N 1
ATOM 737 C CA . GLY A 1 85 ? 21.790 -4.192 -12.140 1.00 15.45 82 GLY A CA 1
ATOM 738 C C . GLY A 1 85 ? 22.004 -2.681 -12.022 1.00 15.54 82 GLY A C 1
ATOM 739 O O . GLY A 1 85 ? 22.618 -2.045 -12.903 1.00 15.91 82 GLY A O 1
ATOM 740 N N . VAL A 1 86 ? 21.517 -2.103 -10.921 1.00 14.70 83 VAL A N 1
ATOM 741 C CA . VAL A 1 86 ? 21.533 -0.650 -10.751 1.00 15.09 83 VAL A CA 1
ATOM 742 C C . VAL A 1 86 ? 22.162 -0.161 -9.445 1.00 15.01 83 VAL A C 1
ATOM 743 O O . VAL A 1 86 ? 22.018 1.008 -9.080 1.00 14.81 83 VAL A O 1
ATOM 747 N N . ALA A 1 87 ? 22.852 -1.043 -8.723 1.00 15.58 84 ALA A N 1
ATOM 748 C CA . ALA A 1 87 ? 23.430 -0.620 -7.443 1.00 16.08 84 ALA A CA 1
ATOM 749 C C . ALA A 1 87 ? 24.326 0.617 -7.555 1.00 16.73 84 ALA A C 1
ATOM 750 O O . ALA A 1 87 ? 24.265 1.494 -6.700 1.00 17.32 84 ALA A O 1
ATOM 752 N N . SER A 1 88 ? 25.152 0.695 -8.600 1.00 16.96 85 SER A N 1
ATOM 753 C CA A SER A 1 88 ? 26.046 1.838 -8.777 0.60 17.57 85 SER A CA 1
ATOM 754 C CA B SER A 1 88 ? 26.042 1.842 -8.771 0.40 17.31 85 SER A CA 1
ATOM 755 C C . SER A 1 88 ? 25.246 3.129 -8.969 1.00 17.11 85 SER A C 1
ATOM 756 O O . SER A 1 88 ? 25.567 4.151 -8.371 1.00 18.02 85 SER A O 1
ATOM 761 N N . ILE A 1 89 ? 24.196 3.063 -9.789 1.00 16.84 86 ILE A N 1
ATOM 762 C CA . ILE A 1 89 ? 23.345 4.227 -10.058 1.00 16.44 86 ILE A CA 1
ATOM 763 C C . ILE A 1 89 ? 22.694 4.705 -8.753 1.00 15.29 86 ILE A C 1
ATOM 764 O O . ILE A 1 89 ? 22.708 5.894 -8.430 1.00 15.47 86 ILE A O 1
ATOM 769 N N . ILE A 1 90 ? 22.150 3.759 -7.990 1.00 14.28 87 ILE A N 1
ATOM 770 C CA . ILE A 1 90 ? 21.423 4.095 -6.771 1.00 14.00 87 ILE A CA 1
ATOM 771 C C . ILE A 1 90 ? 22.366 4.678 -5.712 1.00 14.21 87 ILE A C 1
ATOM 772 O O . ILE A 1 90 ? 22.061 5.713 -5.112 1.00 14.37 87 ILE A O 1
ATOM 777 N N . THR A 1 91 ? 23.531 4.051 -5.523 1.00 14.93 88 THR A N 1
ATOM 778 C CA A THR A 1 91 ? 24.543 4.529 -4.583 0.60 15.55 88 THR A CA 1
ATOM 779 C CA B THR A 1 91 ? 24.481 4.567 -4.543 0.40 15.66 88 THR A CA 1
ATOM 780 C C . THR A 1 91 ? 25.013 5.940 -4.955 1.00 16.20 88 THR A C 1
ATOM 781 O O . THR A 1 91 ? 25.215 6.803 -4.089 1.00 16.70 88 THR A O 1
ATOM 788 N N . ASN A 1 92 ? 25.192 6.162 -6.261 1.00 16.89 89 ASN A N 1
ATOM 789 C CA A ASN A 1 92 ? 25.651 7.460 -6.770 0.60 17.35 89 ASN A CA 1
ATOM 790 C CA B ASN A 1 92 ? 25.657 7.455 -6.766 0.40 17.35 89 ASN A CA 1
ATOM 791 C C . ASN A 1 92 ? 24.669 8.601 -6.519 1.00 17.09 89 ASN A C 1
ATOM 792 O O . ASN A 1 92 ? 25.061 9.773 -6.519 1.00 18.18 89 ASN A O 1
ATOM 801 N N . LEU A 1 93 ? 23.388 8.260 -6.323 1.00 16.05 90 LEU A N 1
ATOM 802 C CA . LEU A 1 93 ? 22.369 9.265 -5.987 1.00 15.45 90 LEU A CA 1
ATOM 803 C C . LEU A 1 93 ? 22.417 9.643 -4.516 1.00 15.49 90 LEU A C 1
ATOM 804 O O . LEU A 1 93 ? 21.744 10.586 -4.091 1.00 16.79 90 LEU A O 1
ATOM 809 N N . GLY A 1 94 ? 23.195 8.899 -3.733 1.00 15.26 91 GLY A N 1
ATOM 810 C CA . GLY A 1 94 ? 23.287 9.148 -2.308 1.00 14.86 91 GLY A CA 1
ATOM 811 C C . GLY A 1 94 ? 22.351 8.299 -1.463 1.00 14.41 91 GLY A C 1
ATOM 812 O O . GLY A 1 94 ? 22.187 8.535 -0.258 1.00 14.47 91 GLY A O 1
ATOM 813 N N . ILE A 1 95 ? 21.739 7.300 -2.101 1.00 14.19 92 ILE A N 1
ATOM 814 C CA . ILE A 1 95 ? 20.868 6.336 -1.422 1.00 13.01 92 ILE A CA 1
ATOM 815 C C . ILE A 1 95 ? 21.728 5.230 -0.803 1.00 13.49 92 ILE A C 1
ATOM 816 O O . ILE A 1 95 ? 22.700 4.762 -1.426 1.00 13.52 92 ILE A O 1
ATOM 821 N N . THR A 1 96 ? 21.361 4.818 0.411 1.00 12.87 93 THR A N 1
ATOM 822 C CA . THR A 1 96 ? 22.051 3.720 1.094 1.00 13.59 93 THR A CA 1
ATOM 823 C C . THR A 1 96 ? 21.573 2.404 0.511 1.00 13.01 93 THR A C 1
ATOM 824 O O . THR A 1 96 ? 20.386 2.114 0.518 1.00 15.02 93 THR A O 1
ATOM 828 N N . VAL A 1 97 ? 22.497 1.594 0.018 1.00 12.77 94 VAL A N 1
ATOM 829 C CA . VAL A 1 97 ? 22.126 0.295 -0.502 1.00 12.77 94 VAL A CA 1
ATOM 830 C C . VAL A 1 97 ? 22.578 -0.755 0.501 1.00 12.50 94 VAL A C 1
ATOM 831 O O . VAL A 1 97 ? 23.759 -0.813 0.853 1.00 13.03 94 VAL A O 1
ATOM 835 N N . ARG A 1 98 ? 21.626 -1.549 0.996 1.00 12.05 95 ARG A N 1
ATOM 836 C CA . ARG A 1 98 ? 21.952 -2.597 1.949 1.00 11.98 95 ARG A CA 1
ATOM 837 C C . ARG A 1 98 ? 20.912 -3.702 1.909 1.00 12.00 95 ARG A C 1
ATOM 838 O O . ARG A 1 98 ? 19.813 -3.522 1.373 1.00 11.27 95 ARG A O 1
ATOM 846 N N . TYR A 1 99 ? 21.257 -4.856 2.477 1.00 11.97 96 TYR A N 1
ATOM 847 C CA . TYR A 1 99 ? 20.293 -5.957 2.541 1.00 13.02 96 TYR A CA 1
ATOM 848 C C . TYR A 1 99 ? 19.179 -5.571 3.512 1.00 13.00 96 TYR A C 1
ATOM 849 O O . TYR A 1 99 ? 19.458 -5.189 4.641 1.00 13.19 96 TYR A O 1
ATOM 866 N N . GLY A 1 101 ? 16.201 -7.149 4.573 1.00 12.31 98 GLY A N 1
ATOM 867 C CA . GLY A 1 101 ? 15.329 -8.080 5.292 1.00 12.58 98 GLY A CA 1
ATOM 868 C C . GLY A 1 101 ? 15.289 -7.850 6.790 1.00 13.19 98 GLY A C 1
ATOM 869 O O . GLY A 1 101 ? 14.204 -7.758 7.404 1.00 13.37 98 GLY A O 1
ATOM 870 N N . ILE A 1 102 ? 16.474 -7.735 7.386 1.00 13.31 99 ILE A N 1
ATOM 871 C CA . ILE A 1 102 ? 16.556 -7.486 8.826 1.00 14.02 99 ILE A CA 1
ATOM 872 C C . ILE A 1 102 ? 16.010 -6.099 9.183 1.00 13.35 99 ILE A C 1
ATOM 873 O O . ILE A 1 102 ? 15.187 -5.993 10.082 1.00 13.33 99 ILE A O 1
ATOM 878 N N . PRO A 1 103 ? 16.479 -5.037 8.503 1.00 13.36 100 PRO A N 1
ATOM 879 C CA . PRO A 1 103 ? 15.906 -3.726 8.806 1.00 12.98 100 PRO A CA 1
ATOM 880 C C . PRO A 1 103 ? 14.376 -3.665 8.739 1.00 12.35 100 PRO A C 1
ATOM 881 O O . PRO A 1 103 ? 13.743 -3.147 9.673 1.00 12.04 100 PRO A O 1
ATOM 885 N N . LEU A 1 104 ? 13.768 -4.166 7.665 1.00 12.47 101 LEU A N 1
ATOM 886 C CA . LEU A 1 104 ? 12.308 -4.095 7.581 1.00 11.71 101 LEU A CA 1
ATOM 887 C C . LEU A 1 104 ? 11.654 -4.859 8.720 1.00 12.10 101 LEU A C 1
ATOM 888 O O . LEU A 1 104 ? 10.682 -4.388 9.317 1.00 12.14 101 LEU A O 1
ATOM 893 N N . THR A 1 105 ? 12.180 -6.043 9.008 1.00 12.40 102 THR A N 1
ATOM 894 C CA . THR A 1 105 ? 11.669 -6.836 10.117 1.00 12.90 102 THR A CA 1
ATOM 895 C C . THR A 1 105 ? 11.743 -6.024 11.403 1.00 13.75 102 THR A C 1
ATOM 896 O O . THR A 1 105 ? 10.751 -5.944 12.143 1.00 14.70 102 THR A O 1
ATOM 900 N N . GLU A 1 106 ? 12.885 -5.392 11.658 1.00 14.12 103 GLU A N 1
ATOM 901 C CA A GLU A 1 106 ? 13.030 -4.600 12.873 0.60 14.58 103 GLU A CA 1
ATOM 902 C CA B GLU A 1 106 ? 13.026 -4.607 12.881 0.40 14.63 103 GLU A CA 1
ATOM 903 C C . GLU A 1 106 ? 12.045 -3.440 12.920 1.00 14.07 103 GLU A C 1
ATOM 904 O O . GLU A 1 106 ? 11.433 -3.171 13.962 1.00 13.96 103 GLU A O 1
ATOM 915 N N . TYR A 1 107 ? 11.873 -2.751 11.789 1.00 12.92 104 TYR A N 1
ATOM 916 C CA . TYR A 1 107 ? 10.937 -1.620 11.757 1.00 12.38 104 TYR A CA 1
ATOM 917 C C . TYR A 1 107 ? 9.537 -2.089 12.123 1.00 12.31 104 TYR A C 1
ATOM 918 O O . TYR A 1 107 ? 8.835 -1.443 12.900 1.00 12.35 104 TYR A O 1
ATOM 927 N N . LEU A 1 108 ? 9.133 -3.218 11.568 1.00 12.93 105 LEU A N 1
ATOM 928 C CA . LEU A 1 108 ? 7.802 -3.751 11.854 1.00 12.79 105 LEU A CA 1
ATOM 929 C C . LEU A 1 108 ? 7.685 -4.191 13.315 1.00 13.59 105 LEU A C 1
ATOM 930 O O . LEU A 1 108 ? 6.696 -3.877 13.986 1.00 14.38 105 LEU A O 1
ATOM 935 N N . LYS A 1 109 ? 8.702 -4.899 13.803 1.00 13.39 106 LYS A N 1
ATOM 936 C CA . LYS A 1 109 ? 8.707 -5.411 15.197 1.00 14.60 106 LYS A CA 1
ATOM 937 C C . LYS A 1 109 ? 8.671 -4.285 16.212 1.00 15.02 106 LYS A C 1
ATOM 938 O O . LYS A 1 109 ? 8.096 -4.441 17.298 1.00 15.55 106 LYS A O 1
ATOM 944 N N . ASN A 1 110 ? 9.293 -3.160 15.860 1.00 14.58 107 ASN A N 1
ATOM 945 C CA . ASN A 1 110 ? 9.346 -1.989 16.747 1.00 15.14 107 ASN A CA 1
ATOM 946 C C . ASN A 1 110 ? 8.055 -1.178 16.754 1.00 15.92 107 ASN A C 1
ATOM 947 O O . ASN A 1 110 ? 7.948 -0.196 17.496 1.00 16.81 107 ASN A O 1
ATOM 952 N N . GLY A 1 111 ? 7.090 -1.584 15.935 1.00 15.93 108 GLY A N 1
ATOM 953 C CA . GLY A 1 111 ? 5.805 -0.896 15.866 1.00 16.63 108 GLY A CA 1
ATOM 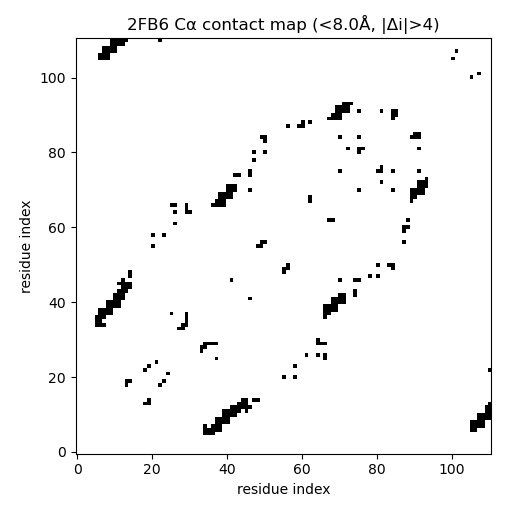954 C C . GLY A 1 111 ? 5.891 0.431 15.137 1.00 16.78 108 GLY A C 1
ATOM 955 O O . GLY A 1 111 ? 5.135 1.368 15.424 1.00 17.69 108 GLY A O 1
ATOM 956 N N . GLU A 1 112 ? 6.796 0.518 14.165 1.00 16.31 109 GLU A N 1
ATOM 957 C CA . GLU A 1 112 ? 6.919 1.750 13.390 1.00 16.48 109 GLU A CA 1
ATOM 958 C C . GLU A 1 112 ? 5.653 2.127 12.663 1.00 17.14 109 GLU A C 1
ATOM 959 O O . GLU A 1 112 ? 4.818 1.271 12.342 1.00 18.01 109 GLU A O 1
ATOM 965 N N . LYS A 1 113 ? 5.514 3.424 12.409 1.00 16.89 110 LYS A N 1
ATOM 966 C CA A LYS A 1 113 ? 4.457 3.889 11.534 0.60 16.89 110 LYS A CA 1
ATOM 967 C CA B LYS A 1 113 ? 4.459 3.909 11.538 0.40 16.95 110 LYS A CA 1
ATOM 968 C C . LYS A 1 113 ? 5.005 3.791 10.120 1.00 16.97 110 LYS A C 1
ATOM 969 O O . LYS A 1 113 ? 5.981 4.464 9.776 1.00 16.96 110 LYS A O 1
ATOM 980 N N . ILE A 1 114 ? 4.384 2.918 9.330 1.00 16.79 111 ILE A N 1
ATOM 981 C CA . ILE A 1 114 ? 4.846 2.587 7.980 1.00 16.53 111 ILE A CA 1
ATOM 982 C C . ILE A 1 114 ? 3.710 2.754 6.985 1.00 16.58 111 ILE A C 1
ATOM 983 O O . ILE A 1 114 ? 2.692 2.071 7.084 1.00 18.46 111 ILE A O 1
ATOM 988 N N . LEU A 1 115 ? 3.887 3.672 6.045 1.00 15.12 112 LEU A N 1
ATOM 989 C CA . LEU A 1 115 ? 2.981 3.768 4.913 1.00 14.91 112 LEU A CA 1
ATOM 990 C C . LEU A 1 115 ? 3.572 2.907 3.825 1.00 14.77 112 LEU A C 1
ATOM 991 O O . LEU A 1 115 ? 4.706 3.147 3.383 1.00 14.63 112 LEU A O 1
ATOM 996 N N . SER A 1 116 ? 2.819 1.898 3.406 1.00 15.23 113 SER A N 1
ATOM 997 C CA A SER A 1 116 ? 3.276 1.036 2.329 0.50 15.46 113 SER A CA 1
ATOM 998 C CA B SER A 1 116 ? 3.247 1.011 2.331 0.50 16.04 113 SER A CA 1
ATOM 999 C C . SER A 1 116 ? 2.642 1.487 1.025 1.00 16.41 113 SER A C 1
ATOM 1000 O O . SER A 1 116 ? 1.444 1.316 0.808 1.00 16.57 113 SER A O 1
ATOM 1005 N N . ILE A 1 117 ? 3.473 2.102 0.184 1.00 16.87 114 ILE A N 1
ATOM 1006 C CA . ILE A 1 117 ? 3.049 2.658 -1.092 1.00 18.18 114 ILE A CA 1
ATOM 1007 C C . ILE A 1 117 ? 3.915 1.948 -2.140 1.00 18.44 114 ILE A C 1
ATOM 1008 O O . ILE A 1 117 ? 4.831 2.470 -2.742 1.00 17.07 114 ILE A O 1
#

B-factor: mean 17.22, std 6.86, range [9.63, 50.37]

Solvent-accessible surface area: 6348 Å² total

Sequence (111 aa):
NNASAANNDKLTILWTTDNKDTVFNLAYALNSKKNRRGWWKHINNIILLWGASVKKLVANDTTQVQTEILLEELQQSGITIEACQD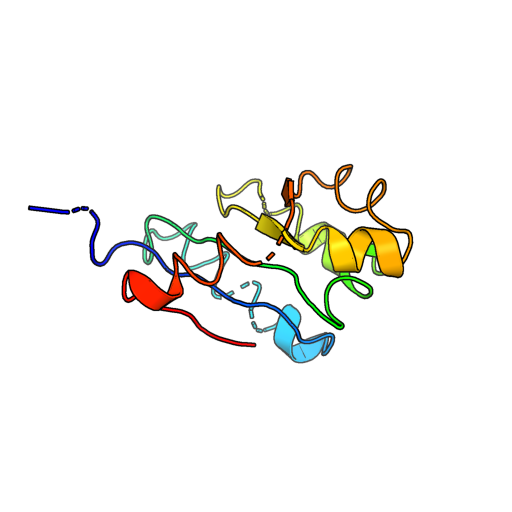CCENFGVASSIITTNNLGITVRYGIPLTEEYLKNGEKKILSSI